Protein AF-A0A6A4D1J2-F1 (afdb_monomer_lite)

Sequence (67 aa):
MYCADAQKLKQQQSDIAISKCHSVSEQFAECAKANGIMVVTHCRDYNKSLNARLHQFTNDEHFEIYR

pLDDT: mean 70.76, std 17.26, range [33.72, 92.94]

InterPro domains:
  IPR013892 Cytochrome c oxidase biogenesis protein Cmc1-like [PF08583] (19-64)

Organism: NCBI:txid129364

Foldseek 3Di:
DPPPVVVVVVVVLVVVLCVVCVVLVVVLVVQCVVQPVCSVPRVVVSVVVSVVSSCVSPVCPVVVVVD

Secondary structure (DSSP, 8-state):
--HHHHHHHHHHHHHHHHHHHHHHHHHHHHHHHHHGGGHHHHTHHHHHHHHHHHHHHS-GGGSGGG-

Structure (mmCIF, N/CA/C/O backbone):
data_AF-A0A6A4D1J2-F1
#
_entry.id 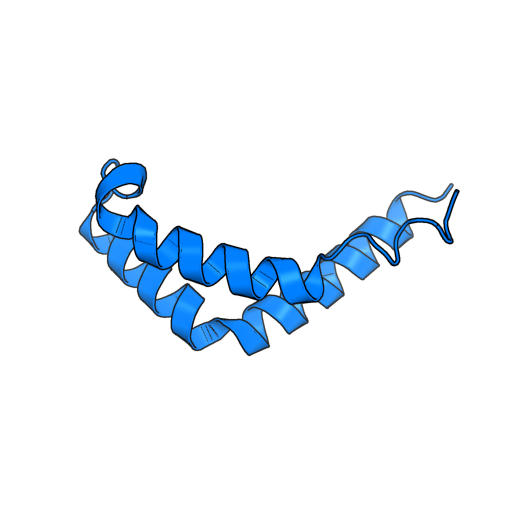  AF-A0A6A4D1J2-F1
#
loop_
_atom_site.group_PDB
_atom_site.id
_atom_site.type_symbol
_atom_site.label_atom_id
_atom_site.label_alt_id
_atom_site.label_comp_id
_atom_site.label_asym_id
_atom_site.label_entity_id
_atom_site.label_seq_id
_atom_site.pdbx_PDB_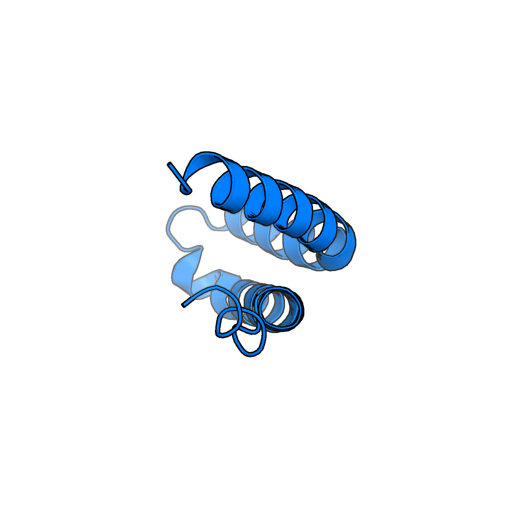ins_code
_atom_site.Cartn_x
_atom_site.Cartn_y
_atom_site.Cartn_z
_atom_site.occupancy
_atom_site.B_iso_or_equiv
_atom_site.auth_seq_id
_atom_site.auth_comp_id
_atom_site.auth_asym_id
_atom_site.auth_atom_id
_atom_site.pdbx_PDB_model_num
ATOM 1 N N . MET A 1 1 ? 30.722 3.004 -4.340 1.00 39.16 1 MET A N 1
ATOM 2 C CA . MET A 1 1 ? 29.851 4.161 -4.044 1.00 39.16 1 MET A CA 1
ATOM 3 C C . MET A 1 1 ? 28.610 4.073 -4.936 1.00 39.16 1 MET A C 1
ATOM 5 O O . MET A 1 1 ? 28.470 4.881 -5.833 1.00 39.16 1 MET A O 1
ATOM 9 N N . TYR A 1 2 ? 27.763 3.048 -4.747 1.00 41.94 2 TYR A N 1
ATOM 10 C CA . TYR A 1 2 ? 26.631 2.735 -5.651 1.00 41.94 2 TYR A CA 1
ATOM 11 C C . TYR A 1 2 ? 25.259 2.688 -4.942 1.00 41.94 2 TYR A C 1
ATOM 13 O O . TYR A 1 2 ? 24.229 2.522 -5.585 1.00 41.94 2 TYR A O 1
ATOM 21 N N . CYS A 1 3 ? 25.207 2.838 -3.611 1.00 33.72 3 CYS A N 1
ATOM 22 C CA . CYS A 1 3 ? 23.969 2.615 -2.851 1.00 33.72 3 CYS A CA 1
ATOM 23 C C . CYS A 1 3 ? 22.986 3.803 -2.870 1.00 33.72 3 CYS A C 1
ATOM 25 O O . CYS A 1 3 ? 21.802 3.601 -2.609 1.00 33.72 3 CYS A O 1
ATOM 27 N N . ALA A 1 4 ? 23.451 5.022 -3.175 1.00 40.44 4 ALA A N 1
ATOM 28 C CA . ALA A 1 4 ? 22.609 6.224 -3.164 1.00 40.44 4 ALA A CA 1
ATOM 29 C C . ALA A 1 4 ? 21.652 6.290 -4.372 1.00 40.44 4 ALA A C 1
ATOM 31 O O . ALA A 1 4 ? 20.504 6.712 -4.233 1.00 40.44 4 ALA A O 1
ATOM 32 N N . ASP A 1 5 ? 22.084 5.801 -5.537 1.00 43.50 5 ASP A N 1
ATOM 33 C CA . ASP A 1 5 ? 21.286 5.847 -6.768 1.00 43.50 5 ASP A CA 1
ATOM 34 C C . ASP A 1 5 ? 20.205 4.759 -6.799 1.00 43.50 5 ASP A C 1
ATOM 36 O O . ASP A 1 5 ? 19.078 5.010 -7.227 1.00 43.50 5 ASP A O 1
ATOM 40 N N . ALA A 1 6 ? 20.497 3.577 -6.244 1.00 49.28 6 ALA A N 1
ATOM 41 C CA . ALA A 1 6 ? 19.528 2.488 -6.120 1.00 49.28 6 ALA A CA 1
ATOM 42 C C . ALA A 1 6 ? 18.337 2.864 -5.223 1.00 49.28 6 ALA A C 1
ATOM 44 O O . ALA A 1 6 ? 17.200 2.504 -5.525 1.00 49.28 6 ALA A O 1
ATOM 45 N N . GLN A 1 7 ? 18.569 3.616 -4.139 1.00 52.16 7 GLN A N 1
ATOM 46 C CA . GLN A 1 7 ? 17.484 4.122 -3.294 1.00 52.16 7 GLN A CA 1
ATOM 47 C C . GLN A 1 7 ? 16.616 5.133 -4.040 1.00 52.16 7 GLN A C 1
ATOM 49 O O . GLN A 1 7 ? 15.396 5.036 -3.970 1.00 52.16 7 GLN A O 1
ATOM 54 N N . LYS A 1 8 ? 17.218 6.051 -4.804 1.00 54.81 8 LYS A N 1
ATOM 55 C CA . LYS A 1 8 ? 16.483 7.073 -5.561 1.00 54.81 8 LYS A CA 1
ATOM 56 C C . LYS A 1 8 ? 15.654 6.472 -6.700 1.00 54.81 8 LYS A C 1
ATOM 58 O O . LYS A 1 8 ? 14.504 6.862 -6.878 1.00 54.81 8 LYS A O 1
ATOM 63 N N . LEU A 1 9 ? 16.197 5.478 -7.406 1.00 54.19 9 LEU A N 1
ATOM 64 C CA . LEU A 1 9 ? 15.478 4.708 -8.428 1.00 54.19 9 LEU A CA 1
ATOM 65 C C . LEU A 1 9 ? 14.315 3.915 -7.819 1.00 54.19 9 LEU A C 1
ATOM 67 O O . LEU A 1 9 ? 13.206 3.954 -8.351 1.00 54.19 9 LEU A O 1
ATOM 71 N N . LYS A 1 10 ? 14.528 3.275 -6.661 1.00 58.00 10 LYS A N 1
ATOM 72 C CA . LYS A 1 10 ? 13.456 2.607 -5.906 1.00 58.00 10 LYS A CA 1
ATOM 73 C C . LYS A 1 10 ? 12.396 3.588 -5.411 1.00 58.00 10 LYS A C 1
ATOM 75 O O . LYS A 1 10 ? 11.218 3.261 -5.463 1.00 58.00 10 LYS A O 1
ATOM 80 N N . GLN A 1 11 ? 12.785 4.786 -4.976 1.00 59.19 11 GLN A N 1
ATOM 81 C CA . GLN A 1 11 ? 11.857 5.829 -4.533 1.00 59.19 11 GLN A CA 1
ATOM 82 C C . GLN A 1 11 ? 10.972 6.305 -5.693 1.00 59.19 11 GLN A C 1
ATOM 84 O O . GLN A 1 11 ? 9.755 6.332 -5.568 1.00 59.19 11 GLN A O 1
ATOM 89 N N . GLN A 1 12 ? 11.565 6.589 -6.856 1.00 58.72 12 GLN A N 1
ATOM 90 C CA . GLN A 1 12 ? 10.826 7.034 -8.041 1.00 58.72 12 GLN A CA 1
ATOM 91 C C . GLN A 1 12 ? 9.908 5.941 -8.601 1.00 58.72 12 GLN A C 1
ATOM 93 O O . GLN A 1 12 ? 8.770 6.220 -8.976 1.00 58.72 12 GLN A O 1
ATOM 98 N N . GLN A 1 13 ? 10.367 4.687 -8.629 1.00 61.25 13 GLN A N 1
ATOM 99 C CA . GLN A 1 13 ? 9.518 3.553 -8.995 1.00 61.25 13 GLN A CA 1
ATOM 100 C C . GLN A 1 13 ? 8.404 3.332 -7.973 1.00 61.25 13 GLN A C 1
ATOM 102 O O . GLN A 1 13 ? 7.279 3.049 -8.372 1.00 61.25 13 GLN A O 1
ATOM 107 N N . SER A 1 14 ? 8.687 3.519 -6.681 1.00 61.12 14 SER A N 1
ATOM 108 C CA . SER A 1 14 ? 7.687 3.476 -5.615 1.00 61.12 14 SER A CA 1
ATOM 109 C C . SER A 1 14 ? 6.624 4.551 -5.821 1.00 61.12 14 SER A C 1
ATOM 111 O O . SER A 1 14 ? 5.444 4.230 -5.775 1.00 61.12 14 SER A O 1
ATOM 113 N N . ASP A 1 15 ? 6.995 5.793 -6.125 1.00 65.19 15 ASP A N 1
ATOM 114 C CA . ASP A 1 15 ? 6.032 6.882 -6.338 1.00 65.19 15 ASP A CA 1
ATOM 115 C C . ASP A 1 15 ? 5.150 6.636 -7.575 1.00 65.19 15 ASP A C 1
ATOM 117 O O . ASP A 1 15 ? 3.929 6.815 -7.534 1.00 65.19 15 ASP A O 1
ATOM 121 N N . ILE A 1 16 ? 5.743 6.142 -8.668 1.00 66.06 16 ILE A N 1
ATOM 122 C CA . ILE A 1 16 ? 5.010 5.768 -9.887 1.00 66.06 16 ILE A CA 1
ATOM 123 C C . ILE A 1 16 ? 4.089 4.570 -9.622 1.00 66.06 16 ILE A C 1
ATOM 125 O O . ILE A 1 16 ? 2.938 4.559 -10.068 1.00 66.06 16 ILE A O 1
ATOM 129 N N . ALA A 1 17 ? 4.571 3.566 -8.893 1.00 64.44 17 ALA A N 1
ATOM 130 C CA . ALA A 1 17 ? 3.799 2.385 -8.538 1.00 64.44 17 ALA A CA 1
ATOM 131 C C . ALA A 1 17 ? 2.652 2.739 -7.584 1.00 64.44 17 ALA A C 1
ATOM 133 O O . ALA A 1 17 ? 1.540 2.259 -7.786 1.00 64.44 17 ALA A O 1
ATOM 134 N N . ILE A 1 18 ? 2.871 3.634 -6.617 1.00 66.06 18 ILE A N 1
ATOM 135 C CA . ILE A 1 18 ? 1.838 4.166 -5.719 1.00 66.06 18 ILE A CA 1
ATOM 136 C C . ILE A 1 18 ? 0.786 4.933 -6.521 1.00 66.06 18 ILE A C 1
ATOM 138 O O . ILE A 1 18 ? -0.404 4.699 -6.325 1.00 66.06 18 ILE A O 1
ATOM 142 N N . SER A 1 19 ? 1.191 5.778 -7.473 1.00 70.69 19 SER A N 1
ATOM 143 C CA . SER A 1 19 ? 0.254 6.503 -8.341 1.00 70.69 19 SER A CA 1
ATOM 144 C C . SER A 1 19 ? -0.598 5.550 -9.193 1.00 70.69 19 SER A C 1
ATOM 146 O O . SER A 1 19 ? -1.820 5.684 -9.248 1.00 70.69 19 SER A O 1
ATOM 148 N N . LYS A 1 20 ? 0.010 4.519 -9.796 1.00 69.00 20 LYS A N 1
ATOM 149 C CA . LYS A 1 20 ? -0.705 3.517 -10.614 1.00 69.00 20 LYS A CA 1
ATOM 150 C C . LYS A 1 20 ? -1.525 2.518 -9.793 1.00 69.00 20 LYS A C 1
ATOM 152 O O . LYS A 1 20 ? -2.505 1.959 -10.292 1.00 69.00 20 LYS A O 1
ATOM 157 N N . CYS A 1 21 ? -1.142 2.283 -8.543 1.00 70.38 21 CYS A N 1
ATOM 158 C CA . CYS A 1 21 ? -1.840 1.387 -7.625 1.00 70.38 21 CYS A CA 1
ATOM 159 C C . CYS A 1 21 ? -2.793 2.123 -6.683 1.00 70.38 21 CYS A C 1
ATOM 161 O O . CYS A 1 21 ? -3.414 1.449 -5.868 1.00 70.38 21 CYS A O 1
ATOM 163 N N . HIS A 1 22 ? -2.955 3.447 -6.817 1.00 77.62 22 HIS A N 1
ATOM 164 C CA . HIS A 1 22 ? -3.674 4.299 -5.865 1.00 77.62 22 HIS A CA 1
ATOM 165 C C . HIS A 1 22 ? -5.013 3.704 -5.424 1.00 77.62 22 HIS A C 1
ATOM 167 O O . HIS A 1 22 ? -5.254 3.578 -4.233 1.00 77.62 22 HIS A O 1
ATOM 173 N N . SER A 1 23 ? -5.837 3.231 -6.364 1.00 79.19 23 SER A N 1
ATOM 174 C CA . SER A 1 23 ? -7.150 2.654 -6.048 1.00 79.19 23 SER A CA 1
ATOM 175 C C . SER A 1 23 ? -7.097 1.360 -5.226 1.00 79.19 23 SER A C 1
ATOM 177 O O . SER A 1 23 ? -7.933 1.150 -4.355 1.00 79.19 23 SER A O 1
ATOM 179 N N . VAL A 1 24 ? -6.122 0.482 -5.473 1.00 77.31 24 VAL A N 1
ATOM 180 C CA . VAL A 1 24 ? -5.968 -0.785 -4.730 1.00 77.31 24 VAL A CA 1
ATOM 181 C C . VAL A 1 24 ? -5.249 -0.545 -3.400 1.00 77.31 24 VAL A C 1
ATOM 183 O O . VAL A 1 24 ? -5.584 -1.167 -2.392 1.00 77.31 24 VAL A O 1
ATOM 186 N N . SER A 1 25 ? -4.302 0.393 -3.376 1.00 81.19 25 SER A N 1
ATOM 187 C CA . SER A 1 25 ? -3.644 0.869 -2.158 1.00 81.19 25 SER A CA 1
ATOM 188 C C . SER A 1 25 ? -4.638 1.530 -1.203 1.00 81.19 25 SER A C 1
ATOM 190 O O . SER A 1 25 ? -4.565 1.305 0.002 1.00 81.19 25 SER A O 1
ATOM 192 N N . GLU A 1 26 ? -5.587 2.303 -1.731 1.00 86.12 26 GLU A N 1
ATOM 193 C CA . GLU A 1 26 ? -6.657 2.943 -0.966 1.00 86.12 26 GLU A CA 1
ATOM 194 C C . GLU A 1 26 ? -7.593 1.899 -0.348 1.00 86.12 26 GLU A C 1
ATOM 196 O O . GLU A 1 26 ? -7.788 1.915 0.863 1.00 86.12 26 GLU A O 1
ATOM 201 N N . GLN A 1 27 ? -8.042 0.904 -1.120 1.00 86.50 27 GLN A N 1
ATOM 202 C CA . GLN A 1 27 ? -8.853 -0.209 -0.599 1.00 86.50 27 GLN A CA 1
ATOM 203 C C . GLN A 1 27 ? -8.133 -1.001 0.503 1.00 86.50 27 GLN A C 1
ATOM 205 O O . GLN A 1 27 ? -8.731 -1.364 1.520 1.00 86.50 27 GLN A O 1
ATOM 210 N N . PHE A 1 28 ? -6.829 -1.252 0.338 1.00 86.69 28 PHE A N 1
ATOM 211 C CA . PHE A 1 28 ? -6.026 -1.882 1.384 1.00 86.69 28 PHE A CA 1
ATOM 212 C C . PHE A 1 28 ? -5.917 -0.990 2.630 1.00 86.69 28 PHE A C 1
ATOM 214 O O . PHE A 1 28 ? -6.069 -1.488 3.745 1.00 86.69 28 PHE A O 1
ATOM 221 N N . ALA A 1 29 ? -5.700 0.317 2.460 1.00 87.00 29 ALA A N 1
ATOM 222 C CA . ALA A 1 29 ? -5.595 1.271 3.560 1.00 87.00 29 ALA A CA 1
ATOM 223 C C . ALA A 1 29 ? -6.917 1.426 4.328 1.00 87.00 29 ALA A C 1
ATOM 225 O O . ALA A 1 29 ? -6.906 1.478 5.558 1.00 87.00 29 ALA A O 1
ATOM 226 N N . GLU A 1 30 ? -8.053 1.465 3.634 1.00 92.44 30 GLU A N 1
ATOM 227 C CA . GLU A 1 30 ? -9.385 1.474 4.244 1.00 92.44 30 GLU A CA 1
ATOM 228 C C . GLU A 1 30 ? -9.644 0.185 5.027 1.00 92.44 30 GLU A C 1
ATOM 230 O O . GLU A 1 30 ? -10.043 0.235 6.193 1.00 92.44 30 GLU A O 1
ATOM 235 N N . CYS A 1 31 ? -9.320 -0.970 4.440 1.00 90.00 31 CYS A N 1
ATOM 236 C CA . CYS A 1 31 ? -9.429 -2.251 5.127 1.00 90.00 31 CYS A CA 1
ATOM 237 C C . CYS A 1 31 ? -8.528 -2.308 6.374 1.00 90.00 31 CYS A C 1
ATOM 239 O O . CYS A 1 31 ? -8.969 -2.749 7.438 1.00 90.00 31 CYS A O 1
ATOM 241 N N . ALA A 1 32 ? -7.287 -1.825 6.282 1.00 90.62 32 ALA A N 1
ATOM 242 C CA . ALA A 1 32 ? -6.346 -1.799 7.398 1.00 90.62 32 ALA A CA 1
ATOM 243 C C . ALA A 1 32 ? -6.834 -0.900 8.543 1.00 90.62 32 ALA A C 1
ATOM 245 O O . ALA A 1 32 ? -6.784 -1.310 9.705 1.00 90.62 32 ALA A O 1
ATOM 246 N N . LYS A 1 33 ? -7.371 0.285 8.222 1.00 92.88 33 LYS A N 1
ATOM 247 C CA . LYS A 1 33 ? -7.976 1.196 9.208 1.00 92.88 33 LYS A CA 1
ATOM 248 C C . LYS A 1 33 ? -9.140 0.539 9.952 1.00 92.88 33 LYS A C 1
ATOM 250 O O . LYS A 1 33 ? -9.261 0.729 11.157 1.00 92.88 33 LYS A O 1
ATOM 255 N N . ALA A 1 34 ? -9.963 -0.247 9.256 1.00 92.94 34 ALA A N 1
ATOM 256 C CA . ALA A 1 34 ? -11.120 -0.915 9.849 1.00 92.94 34 ALA A CA 1
ATOM 257 C C . ALA A 1 34 ? -10.759 -2.149 10.700 1.00 92.94 34 ALA A C 1
ATOM 259 O O . ALA A 1 34 ? -11.483 -2.471 11.639 1.00 92.94 34 ALA A O 1
ATOM 260 N N . ASN A 1 35 ? -9.659 -2.844 10.386 1.00 90.75 35 ASN A N 1
ATOM 261 C CA . ASN A 1 35 ? -9.340 -4.152 10.976 1.00 90.75 35 ASN A CA 1
ATOM 262 C C . ASN A 1 35 ? -8.151 -4.147 11.952 1.00 90.75 35 ASN A C 1
ATOM 264 O O . ASN A 1 35 ? -7.936 -5.140 12.651 1.00 90.75 35 ASN A O 1
ATOM 268 N N . GLY A 1 36 ? -7.374 -3.060 12.028 1.00 89.88 36 GLY A N 1
ATOM 269 C CA . GLY A 1 36 ? -6.269 -2.920 12.981 1.00 89.88 36 GLY A CA 1
ATOM 270 C C . GLY A 1 36 ? -5.284 -4.092 12.910 1.00 89.88 36 GLY A C 1
ATOM 271 O O . GLY A 1 36 ? -4.745 -4.399 11.850 1.00 89.88 36 GLY A O 1
ATOM 272 N N . ILE A 1 37 ? -5.071 -4.789 14.031 1.00 88.75 37 ILE A N 1
ATOM 273 C CA . ILE A 1 37 ? -4.152 -5.943 14.109 1.00 88.75 37 ILE A CA 1
ATOM 274 C C . ILE A 1 37 ? -4.606 -7.103 13.202 1.00 88.75 37 ILE A C 1
ATOM 276 O O . ILE A 1 37 ? -3.777 -7.837 12.667 1.00 88.75 37 ILE A O 1
ATOM 280 N N . MET A 1 38 ? -5.912 -7.236 12.952 1.00 91.00 38 MET A N 1
ATOM 281 C CA . MET A 1 38 ? -6.477 -8.289 12.102 1.00 91.00 38 MET A CA 1
ATOM 282 C C . MET A 1 38 ? -6.335 -7.996 10.596 1.00 91.00 38 MET A C 1
ATOM 284 O O . MET A 1 38 ? -6.846 -8.742 9.761 1.00 91.00 38 MET A O 1
ATOM 288 N N . VAL A 1 39 ? -5.610 -6.939 10.213 1.00 91.06 39 VAL A N 1
ATOM 289 C CA . VAL A 1 39 ? -5.309 -6.596 8.811 1.00 91.06 39 VAL A CA 1
ATOM 290 C C . VAL A 1 39 ? -4.688 -7.765 8.037 1.00 91.06 39 VAL A C 1
ATOM 292 O O . VAL A 1 39 ? -5.006 -7.979 6.868 1.00 91.06 39 VAL A O 1
ATOM 295 N N . VAL A 1 40 ? -3.841 -8.565 8.689 1.00 86.94 40 VAL A N 1
ATOM 296 C CA . VAL A 1 40 ? -3.116 -9.675 8.048 1.00 86.94 40 VAL A CA 1
ATOM 297 C C . VAL A 1 40 ? -4.042 -10.791 7.560 1.00 86.94 40 VAL A C 1
ATOM 299 O O . VAL A 1 40 ? -3.720 -11.482 6.592 1.00 86.94 40 VAL A O 1
ATOM 302 N N . THR A 1 41 ? -5.201 -10.953 8.197 1.00 88.75 41 THR A N 1
ATOM 303 C CA . THR A 1 41 ? -6.211 -11.951 7.837 1.00 88.75 41 THR A CA 1
ATOM 304 C C . THR A 1 41 ? -7.339 -11.330 7.023 1.00 88.75 41 THR A C 1
ATOM 306 O O . THR A 1 41 ? -7.647 -11.838 5.946 1.00 88.75 41 THR A O 1
ATOM 309 N N . HIS A 1 42 ? -7.920 -10.219 7.483 1.00 89.44 42 HIS A N 1
ATOM 310 C CA . HIS A 1 42 ? -9.101 -9.614 6.855 1.00 89.44 42 HIS A CA 1
ATOM 311 C C . HIS A 1 42 ? -8.796 -8.833 5.578 1.00 89.44 42 HIS A C 1
ATOM 313 O O . HIS A 1 42 ? -9.657 -8.728 4.711 1.00 89.44 42 HIS A O 1
ATOM 319 N N . CYS A 1 43 ? -7.568 -8.340 5.415 1.00 91.38 43 CYS A N 1
ATOM 320 C CA . CYS A 1 43 ? -7.163 -7.573 4.235 1.00 91.38 43 CYS A CA 1
ATOM 321 C C . CYS A 1 43 ? -6.222 -8.361 3.320 1.00 91.38 43 CYS A C 1
ATOM 323 O O . CYS A 1 43 ? -5.573 -7.785 2.444 1.00 91.38 43 CYS A O 1
ATOM 325 N N . ARG A 1 44 ? -6.134 -9.687 3.507 1.00 90.56 44 ARG A N 1
ATOM 326 C CA . ARG A 1 44 ? -5.201 -10.555 2.778 1.00 90.56 44 ARG A CA 1
ATOM 327 C C . ARG A 1 44 ? -5.396 -10.492 1.263 1.00 90.56 44 ARG A C 1
ATOM 329 O O . ARG A 1 44 ? -4.408 -10.516 0.535 1.00 90.56 44 ARG A O 1
ATOM 336 N N . ASP A 1 45 ? -6.632 -10.388 0.786 1.00 89.81 45 ASP A N 1
ATOM 337 C CA . ASP A 1 45 ? -6.918 -10.368 -0.654 1.00 89.81 45 ASP A CA 1
ATOM 338 C C . ASP A 1 45 ? -6.623 -9.007 -1.298 1.00 89.81 45 ASP A C 1
ATOM 340 O O . ASP A 1 45 ? -6.075 -8.955 -2.404 1.00 89.81 45 ASP A O 1
ATOM 344 N N . TYR A 1 46 ? -6.852 -7.907 -0.572 1.00 84.19 46 TYR A N 1
ATOM 345 C CA . TYR A 1 46 ? -6.379 -6.579 -0.977 1.00 84.19 46 TYR A CA 1
ATOM 346 C C . TYR A 1 46 ? -4.848 -6.526 -1.014 1.00 84.19 46 TYR A C 1
ATOM 348 O O . TYR A 1 46 ? -4.275 -6.042 -1.986 1.00 84.19 46 TYR A O 1
ATOM 356 N N . ASN A 1 47 ? -4.179 -7.116 -0.018 1.00 85.19 47 ASN A N 1
ATOM 357 C CA . ASN A 1 47 ? -2.720 -7.217 0.019 1.00 85.19 47 ASN A CA 1
ATOM 358 C C . ASN A 1 47 ? -2.169 -8.048 -1.155 1.00 85.19 47 ASN A C 1
ATOM 360 O O . ASN A 1 47 ? -1.214 -7.644 -1.810 1.00 85.19 47 ASN A O 1
ATOM 364 N N . LYS A 1 48 ? -2.790 -9.191 -1.484 1.00 86.56 48 LYS A N 1
ATOM 365 C CA . LYS A 1 48 ? -2.418 -9.986 -2.669 1.00 86.56 48 LYS A CA 1
ATOM 366 C C . LYS A 1 48 ? -2.584 -9.193 -3.963 1.00 86.56 48 LYS A C 1
ATOM 368 O O . LYS A 1 48 ? -1.696 -9.233 -4.807 1.00 86.56 48 LYS A O 1
ATOM 373 N N . SER A 1 49 ? -3.696 -8.476 -4.110 1.00 84.56 49 SER A N 1
ATOM 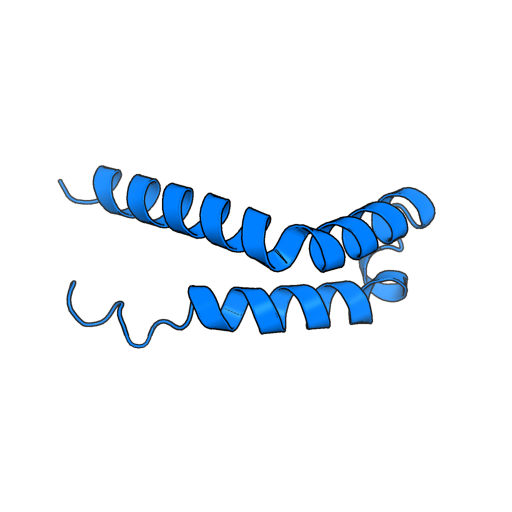374 C CA . SER A 1 49 ? -3.985 -7.674 -5.306 1.00 84.56 49 SER A CA 1
ATOM 375 C C . SER A 1 49 ? -3.001 -6.514 -5.462 1.00 84.56 49 SER A C 1
ATOM 377 O O . SER A 1 49 ? -2.521 -6.249 -6.565 1.00 84.56 49 SER A O 1
ATOM 379 N N . LEU A 1 50 ? -2.657 -5.860 -4.349 1.00 82.12 50 LEU A N 1
ATOM 380 C CA . LEU A 1 50 ? -1.649 -4.808 -4.307 1.00 82.12 50 LEU A CA 1
ATOM 381 C C . LEU A 1 50 ? -0.270 -5.360 -4.682 1.00 82.12 50 LEU A C 1
ATOM 383 O O . LEU A 1 50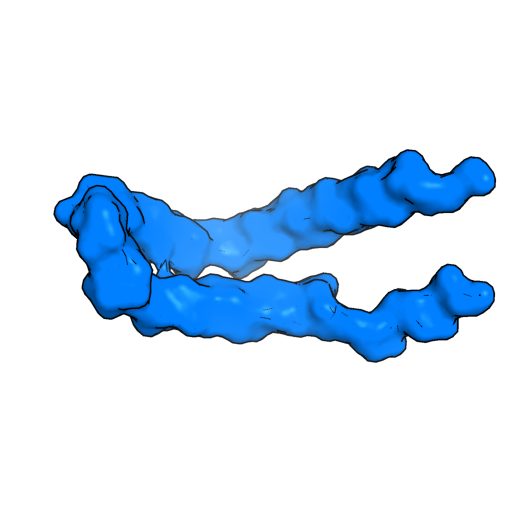 ? 0.361 -4.842 -5.598 1.00 82.12 50 LEU A O 1
ATOM 387 N N . ASN A 1 51 ? 0.157 -6.459 -4.056 1.00 82.75 51 ASN A N 1
ATOM 388 C CA . ASN A 1 51 ? 1.448 -7.084 -4.345 1.00 82.75 51 ASN A CA 1
ATOM 389 C C . ASN A 1 51 ? 1.540 -7.604 -5.782 1.00 82.75 51 ASN A C 1
ATOM 391 O O . ASN A 1 51 ? 2.583 -7.450 -6.401 1.00 82.75 51 ASN A O 1
ATOM 395 N N . ALA A 1 52 ? 0.464 -8.156 -6.347 1.00 82.94 52 ALA A N 1
ATOM 396 C CA . ALA A 1 52 ? 0.444 -8.598 -7.740 1.00 82.94 52 ALA A CA 1
ATOM 397 C C . ALA A 1 52 ? 0.641 -7.433 -8.723 1.00 82.94 52 ALA A C 1
ATOM 399 O O . ALA A 1 52 ? 1.332 -7.592 -9.726 1.00 82.94 52 ALA A O 1
ATOM 400 N N . ARG A 1 53 ? 0.073 -6.252 -8.434 1.00 74.38 53 ARG A N 1
ATOM 401 C CA . ARG A 1 53 ? 0.313 -5.043 -9.236 1.00 74.38 53 ARG A CA 1
ATOM 402 C C . ARG A 1 53 ? 1.712 -4.484 -9.025 1.00 74.38 53 ARG A C 1
ATOM 404 O O . ARG A 1 53 ? 2.370 -4.145 -10.000 1.00 74.38 53 ARG A O 1
ATOM 411 N N . LEU A 1 54 ? 2.176 -4.406 -7.779 1.00 73.00 54 LEU A N 1
ATOM 412 C CA . LEU A 1 54 ? 3.523 -3.927 -7.463 1.00 73.00 54 LEU A CA 1
ATOM 413 C C . LEU A 1 54 ? 4.596 -4.812 -8.107 1.00 73.00 54 LEU A C 1
ATOM 415 O O . LEU A 1 54 ? 5.534 -4.277 -8.690 1.00 73.00 54 LEU A O 1
ATOM 419 N N . HIS A 1 55 ?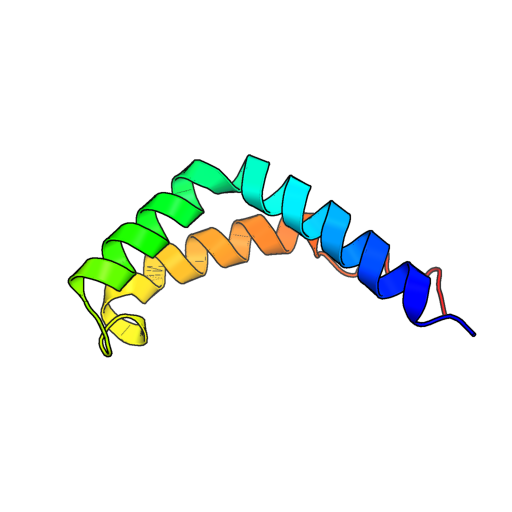 4.391 -6.132 -8.127 1.00 73.75 55 HIS A N 1
ATOM 420 C CA . HIS A 1 55 ? 5.272 -7.086 -8.803 1.00 73.75 55 HIS A CA 1
ATOM 421 C C . HIS A 1 55 ? 5.465 -6.801 -10.295 1.00 73.75 55 HIS A C 1
ATOM 423 O O . HIS A 1 55 ? 6.498 -7.167 -10.837 1.00 73.75 55 HIS A O 1
ATOM 429 N N . GLN A 1 56 ? 4.524 -6.129 -10.968 1.00 68.38 56 GLN A N 1
ATOM 430 C CA . GLN A 1 56 ? 4.689 -5.731 -12.374 1.00 68.38 56 GLN A CA 1
ATOM 431 C C . GLN A 1 56 ? 5.702 -4.591 -12.546 1.00 68.38 56 GLN A C 1
ATOM 433 O O . GLN A 1 56 ? 6.278 -4.439 -13.620 1.00 68.38 56 GLN A O 1
ATOM 438 N N . PHE A 1 57 ? 5.920 -3.790 -11.500 1.00 64.38 57 PHE A N 1
ATOM 439 C CA . PHE A 1 57 ? 6.881 -2.683 -11.482 1.00 64.38 57 PHE A CA 1
ATOM 440 C C . PHE A 1 57 ? 8.203 -3.064 -10.816 1.00 64.38 57 PHE A C 1
ATOM 442 O O . PHE A 1 57 ? 9.221 -2.440 -11.094 1.00 64.38 57 PHE A O 1
ATOM 449 N N . THR A 1 58 ? 8.188 -4.084 -9.958 1.00 62.72 58 THR A N 1
ATOM 450 C CA . THR A 1 58 ? 9.361 -4.612 -9.252 1.00 62.72 58 THR A CA 1
ATOM 451 C C . THR A 1 58 ? 9.808 -5.965 -9.804 1.00 62.72 58 THR A C 1
ATOM 453 O O . THR A 1 58 ? 10.458 -6.718 -9.088 1.00 62.72 58 THR A O 1
ATOM 456 N N . ASN A 1 59 ? 9.411 -6.328 -11.031 1.00 56.94 59 ASN A N 1
ATOM 457 C CA . ASN A 1 59 ? 9.853 -7.580 -11.635 1.00 56.94 59 ASN A CA 1
ATOM 458 C C . ASN A 1 59 ? 11.359 -7.472 -11.918 1.00 56.94 59 ASN A C 1
ATOM 460 O O . ASN A 1 59 ? 11.795 -6.700 -12.773 1.00 56.94 59 ASN A O 1
ATOM 464 N N . ASP A 1 60 ? 12.141 -8.224 -11.149 1.00 54.09 60 ASP A N 1
ATOM 465 C CA . ASP A 1 60 ? 13.600 -8.148 -11.048 1.00 54.09 60 ASP A CA 1
ATOM 466 C C . ASP A 1 60 ? 14.360 -8.622 -12.303 1.00 54.09 60 ASP A C 1
ATOM 468 O O . ASP A 1 60 ? 15.589 -8.595 -12.317 1.00 54.09 60 ASP A O 1
ATOM 472 N N . GLU A 1 61 ? 13.683 -8.984 -13.401 1.00 49.22 61 GLU A N 1
ATOM 473 C CA . GLU A 1 61 ? 14.354 -9.307 -14.677 1.00 49.22 61 GLU A CA 1
ATOM 474 C C . GLU A 1 61 ? 15.180 -8.137 -15.250 1.00 49.22 61 GLU A C 1
ATOM 476 O O . GLU A 1 61 ? 16.005 -8.333 -16.137 1.00 49.22 61 GLU A O 1
ATOM 481 N N . HIS A 1 62 ? 15.035 -6.928 -14.700 1.00 48.00 62 HIS A N 1
ATOM 482 C CA . HIS A 1 62 ? 15.851 -5.757 -15.033 1.00 48.00 62 HIS A CA 1
ATOM 483 C C . HIS A 1 62 ? 16.870 -5.344 -13.953 1.00 48.00 6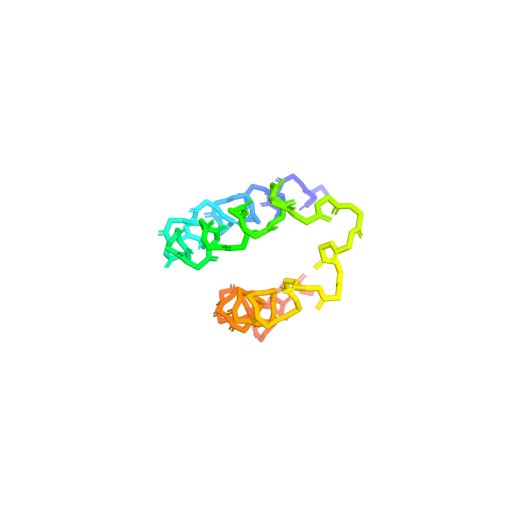2 HIS A C 1
ATOM 485 O O . HIS A 1 62 ? 17.456 -4.265 -14.056 1.00 48.00 62 HIS A O 1
ATOM 491 N N . PHE A 1 63 ? 17.131 -6.178 -12.940 1.00 46.50 63 PHE A N 1
ATOM 492 C CA . PHE A 1 63 ? 18.195 -5.933 -11.952 1.00 46.50 63 PHE A CA 1
ATOM 493 C C . PHE A 1 63 ? 19.506 -6.687 -12.237 1.00 46.50 63 PHE A C 1
ATOM 495 O O . PHE A 1 63 ? 20.507 -6.437 -11.569 1.00 46.50 63 PHE A O 1
ATOM 502 N N . GLU A 1 64 ? 19.555 -7.536 -13.268 1.00 47.03 64 GLU A N 1
ATOM 503 C CA . GLU A 1 64 ? 20.772 -8.268 -13.667 1.00 47.03 64 GLU A CA 1
ATOM 504 C C . GLU A 1 64 ? 21.754 -7.434 -14.520 1.00 47.03 64 GLU A C 1
ATOM 506 O O . GLU A 1 64 ? 22.880 -7.858 -14.750 1.00 47.03 64 GLU A O 1
ATOM 511 N N . ILE A 1 65 ? 21.384 -6.215 -14.943 1.00 52.78 65 ILE A N 1
ATOM 512 C CA . ILE A 1 65 ? 22.276 -5.300 -15.696 1.00 52.78 65 ILE A CA 1
ATOM 513 C C . ILE A 1 65 ? 23.200 -4.488 -14.751 1.00 52.78 65 ILE A C 1
ATOM 515 O O . ILE A 1 65 ? 24.107 -3.796 -15.203 1.00 52.78 65 ILE A O 1
ATOM 519 N N . TYR A 1 66 ? 23.003 -4.589 -13.430 1.00 48.53 66 TYR A N 1
ATOM 520 C CA . TYR A 1 66 ? 23.826 -3.933 -12.401 1.00 48.53 66 TYR A CA 1
ATOM 521 C C . TYR A 1 66 ? 24.637 -4.924 -11.532 1.00 48.53 66 TYR A C 1
ATOM 523 O O . TYR A 1 66 ? 25.027 -4.569 -10.417 1.00 48.53 66 TYR A O 1
ATOM 531 N N . ARG A 1 67 ? 24.890 -6.154 -12.009 1.00 44.53 67 ARG A N 1
ATOM 532 C CA . ARG A 1 67 ? 25.959 -7.024 -11.475 1.00 44.53 67 ARG A CA 1
ATOM 533 C C . ARG A 1 67 ? 27.257 -6.750 -12.231 1.00 44.53 67 ARG A C 1
ATOM 535 O O . ARG A 1 67 ? 28.301 -6.658 -11.550 1.00 44.53 67 ARG A O 1
#

Radius of gyration: 14.64 Å; chains: 1; bounding box: 41×19×30 Å